Protein AF-A0A2D6FJX4-F1 (afdb_monomer)

Solvent-accessible surface area (backbone atoms only — not comparable to full-atom values): 6868 Å² total; per-residue (Å²): 123,69,48,78,48,78,46,71,38,74,68,70,72,60,55,54,81,42,95,96,45,66,68,43,73,57,92,52,38,79,62,49,59,34,53,72,45,79,30,30,71,75,44,75,50,67,78,41,78,37,83,37,82,43,76,80,52,59,49,40,37,32,43,33,40,33,33,70,40,58,47,58,31,37,38,34,59,30,48,95,81,80,61,93,79,52,77,46,76,42,44,54,70,34,66,50,59,47,76,45,58,36,92,81,45,46,39,37,32,40,31,40,36,36,54,26,34,32,34,40,36,38,21,61

Radius of gyration: 15.89 Å; Cα contacts (8 Å, |Δi|>4): 296; chains: 1; bounding box: 49×33×30 Å

Nearest PDB structures (foldseek):
  7t4w-assembly2_B  TM=4.890E-01  e=1.044E-01  Homo sapiens
  5kjz-assembly1_A  TM=4.548E-01  e=1.365E-01  Homo sapiens
  5j48-assembly2_B  TM=4.773E-01  e=1.519E-01  Homo sapiens
  3shr-assembly1_B  TM=5.194E-01  e=3.213E-01  Bos taurus
  5l0n-assembly1_A  TM=5.026E-01  e=3.576E-01  Homo sapiens

Mean predicted aligned error: 9.97 Å

Secondary structure (DSSP, 8-state):
-EEEEEEE------EESSTT-PEEPPTTTTTTTEEEEEEES-EEPPPEEEES-EE--SS-SEEEEEEEEESPEEEEEE-TT-----EEEE-TT-EEEEE--TTT-TT-EEEEESEEEEEEEEE-

Structure (mmCIF, N/CA/C/O backbone):
data_AF-A0A2D6FJX4-F1
#
_entry.id   AF-A0A2D6FJX4-F1
#
loop_
_atom_site.group_PDB
_atom_site.id
_atom_site.type_symbol
_atom_site.label_atom_id
_atom_site.label_alt_id
_atom_site.label_comp_id
_atom_site.label_asym_id
_atom_site.label_entity_id
_atom_site.label_seq_id
_atom_site.pdbx_PDB_ins_code
_atom_site.Cartn_x
_atom_site.Cartn_y
_atom_site.Cartn_z
_atom_site.occupancy
_atom_site.B_iso_or_equiv
_atom_site.auth_seq_id
_atom_site.auth_comp_id
_atom_site.auth_asym_id
_atom_site.auth_atom_id
_atom_site.pdbx_PDB_model_num
ATOM 1 N N . MET A 1 1 ? 17.094 -11.685 -5.533 1.00 63.75 1 MET A N 1
ATOM 2 C CA . MET A 1 1 ? 16.009 -12.566 -6.014 1.00 63.75 1 MET A CA 1
ATOM 3 C C . MET A 1 1 ? 14.762 -11.706 -6.054 1.00 63.75 1 MET A C 1
ATOM 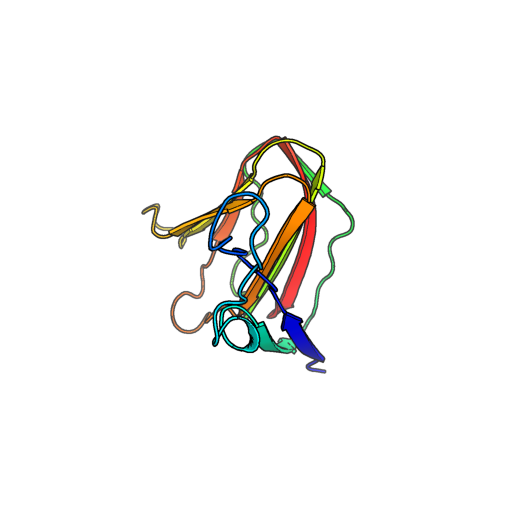5 O O . MET A 1 1 ? 14.594 -10.932 -5.121 1.00 63.75 1 MET A O 1
ATOM 9 N N . ALA A 1 2 ? 14.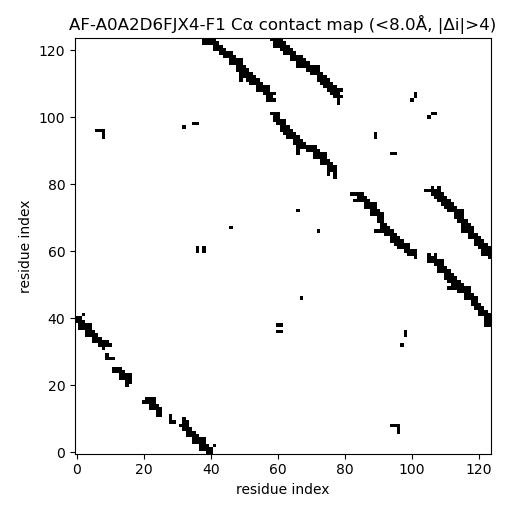005 -11.732 -7.149 1.00 76.44 2 ALA A N 1
ATOM 10 C CA . ALA A 1 2 ? 12.782 -10.942 -7.263 1.00 76.44 2 ALA A CA 1
ATOM 11 C C . ALA A 1 2 ? 11.588 -11.799 -6.831 1.00 76.44 2 ALA A C 1
ATOM 13 O O . ALA A 1 2 ? 11.451 -12.935 -7.290 1.00 76.44 2 ALA A O 1
ATOM 14 N N . ASP A 1 3 ? 10.747 -11.249 -5.967 1.00 83.94 3 ASP A N 1
ATOM 15 C CA . ASP A 1 3 ? 9.545 -11.879 -5.445 1.00 83.94 3 ASP A CA 1
ATOM 16 C C . ASP A 1 3 ? 8.329 -11.436 -6.257 1.00 83.94 3 ASP A C 1
ATOM 18 O O . ASP A 1 3 ? 8.192 -10.276 -6.651 1.00 83.94 3 ASP A O 1
ATOM 22 N N . LYS A 1 4 ? 7.415 -12.373 -6.519 1.00 84.81 4 LYS A N 1
ATOM 23 C CA . LYS A 1 4 ? 6.137 -12.066 -7.162 1.00 84.81 4 LYS A CA 1
ATOM 24 C C . LYS A 1 4 ? 5.072 -11.864 -6.094 1.00 84.81 4 LYS A C 1
ATOM 26 O O . LYS A 1 4 ? 4.672 -12.819 -5.434 1.00 84.81 4 LYS A O 1
ATOM 31 N N . ILE A 1 5 ? 4.555 -10.647 -5.993 1.00 83.06 5 ILE A N 1
ATOM 32 C CA . ILE A 1 5 ? 3.418 -10.316 -5.136 1.00 83.06 5 ILE A CA 1
ATOM 33 C C . ILE A 1 5 ? 2.145 -10.351 -5.971 1.00 83.06 5 ILE A C 1
ATOM 35 O O . ILE A 1 5 ? 2.088 -9.789 -7.065 1.00 83.06 5 ILE A O 1
ATOM 39 N N . ILE A 1 6 ? 1.116 -11.014 -5.448 1.00 83.44 6 ILE A N 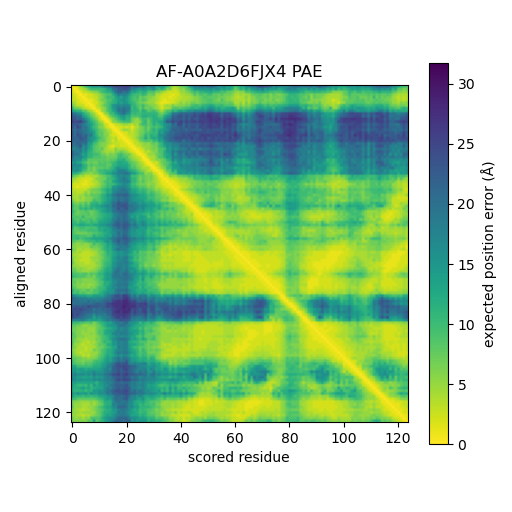1
ATOM 40 C CA . ILE A 1 6 ? -0.248 -10.976 -5.977 1.00 83.44 6 ILE A CA 1
ATOM 41 C C . ILE A 1 6 ? -1.085 -10.237 -4.942 1.00 83.44 6 ILE A C 1
ATOM 43 O O . ILE A 1 6 ? -1.195 -10.697 -3.808 1.00 83.44 6 ILE A O 1
ATOM 47 N N . TYR A 1 7 ? -1.664 -9.105 -5.325 1.00 80.31 7 TYR A N 1
ATOM 48 C CA . TYR A 1 7 ? -2.468 -8.278 -4.434 1.00 80.31 7 TYR A CA 1
ATOM 49 C C . TYR A 1 7 ? -3.897 -8.164 -4.947 1.00 80.31 7 TYR A C 1
ATOM 51 O O . TYR A 1 7 ? -4.156 -8.168 -6.153 1.00 80.31 7 TYR A O 1
ATOM 59 N N . LYS A 1 8 ? -4.841 -8.089 -4.011 1.00 76.00 8 LYS A N 1
ATOM 60 C CA . LYS A 1 8 ? -6.261 -7.966 -4.317 1.00 76.00 8 LYS A CA 1
ATOM 61 C C . LYS A 1 8 ? -6.880 -6.908 -3.416 1.00 76.00 8 LYS A C 1
ATOM 63 O O . LYS A 1 8 ? -7.224 -7.216 -2.278 1.00 76.00 8 LYS A O 1
ATOM 68 N N . ASN A 1 9 ? -7.056 -5.691 -3.922 1.00 67.56 9 ASN A N 1
ATOM 69 C CA . ASN A 1 9 ? -7.867 -4.700 -3.224 1.00 67.56 9 ASN A CA 1
ATOM 70 C C . ASN A 1 9 ? -9.316 -4.968 -3.621 1.00 67.56 9 ASN A C 1
ATOM 72 O O . ASN A 1 9 ? -9.826 -4.421 -4.596 1.00 67.56 9 ASN A O 1
ATOM 76 N N . HIS A 1 10 ? -9.962 -5.894 -2.917 1.00 65.31 10 HIS A N 1
ATOM 77 C CA . HIS A 1 10 ? -11.392 -6.122 -3.071 1.00 65.31 10 HIS A CA 1
ATOM 78 C C . HIS A 1 10 ? -12.155 -4.912 -2.508 1.00 65.31 10 HIS A C 1
ATOM 80 O O . HIS A 1 10 ? -12.743 -4.987 -1.436 1.00 65.31 10 HIS A O 1
ATOM 86 N N . CYS A 1 11 ? -12.154 -3.786 -3.220 1.00 53.75 11 CYS A N 1
ATOM 87 C CA . CYS A 1 11 ? -13.126 -2.731 -2.982 1.00 53.75 11 CYS A CA 1
ATOM 88 C C . CYS A 1 11 ? -14.430 -3.217 -3.600 1.00 53.75 11 CYS A C 1
ATOM 90 O O . CYS A 1 11 ? -14.633 -3.123 -4.809 1.00 53.75 11 CYS A O 1
ATOM 92 N N . THR A 1 12 ? -15.306 -3.796 -2.792 1.00 54.47 12 THR A N 1
ATOM 93 C CA . THR A 1 12 ? -16.690 -4.001 -3.207 1.00 54.47 12 THR A CA 1
ATOM 94 C C . THR A 1 12 ? -17.520 -2.856 -2.641 1.00 54.47 12 THR A C 1
ATOM 96 O O . THR A 1 12 ? -18.009 -2.997 -1.519 1.00 54.47 12 THR A O 1
ATOM 99 N N . PRO A 1 13 ? -17.726 -1.733 -3.361 1.00 54.38 13 PRO A N 1
ATOM 100 C CA . PRO A 1 13 ? -18.944 -0.975 -3.149 1.00 54.38 13 PRO A CA 1
ATOM 101 C C . PRO A 1 13 ? -20.081 -1.910 -3.557 1.00 54.38 13 PRO A C 1
ATOM 103 O O . PRO A 1 13 ? -20.282 -2.219 -4.730 1.00 54.38 13 PRO A O 1
ATOM 106 N N . GLN A 1 14 ? -20.743 -2.474 -2.555 1.00 62.72 14 GLN A N 1
ATOM 107 C CA . GLN A 1 14 ? -21.912 -3.301 -2.765 1.00 62.72 14 GLN A CA 1
ATOM 108 C C . GLN A 1 14 ? -23.081 -2.341 -2.973 1.00 62.72 14 GLN A C 1
ATOM 110 O O . GLN A 1 14 ? -23.700 -1.897 -2.007 1.00 62.72 14 GLN A O 1
ATOM 115 N N . GLU A 1 15 ? -23.354 -1.956 -4.220 1.00 60.72 15 GLU A N 1
ATOM 116 C CA . GLU A 1 15 ? -24.559 -1.180 -4.489 1.00 60.72 15 GLU A CA 1
ATOM 117 C C . GLU A 1 15 ? -25.767 -2.076 -4.192 1.00 60.72 15 GLU A C 1
ATOM 119 O O . GLU A 1 15 ? -25.950 -3.155 -4.773 1.00 60.72 15 GLU A O 1
ATOM 124 N N . GLN A 1 16 ? -26.555 -1.659 -3.205 1.00 69.06 16 GLN A N 1
ATOM 125 C CA . GLN A 1 16 ? -27.788 -2.333 -2.850 1.00 69.06 16 GLN A CA 1
ATOM 126 C C . GLN A 1 16 ? -28.889 -1.802 -3.765 1.00 69.06 16 GLN A C 1
ATOM 128 O O . GLN A 1 16 ? -29.169 -0.608 -3.768 1.00 69.06 16 GLN A O 1
ATOM 133 N N . VAL A 1 17 ? -29.548 -2.684 -4.520 1.00 72.38 17 VAL A N 1
ATOM 134 C CA . VAL A 1 17 ? -30.600 -2.265 -5.473 1.00 72.38 17 VAL A CA 1
ATOM 135 C C . VAL A 1 17 ? -31.795 -1.593 -4.788 1.00 72.38 17 VAL A C 1
ATOM 137 O O . VAL A 1 17 ? -32.509 -0.806 -5.403 1.00 72.38 17 VAL A O 1
ATOM 140 N N . SER A 1 18 ? -32.020 -1.896 -3.511 1.00 76.50 18 SER A N 1
ATOM 141 C CA . SER A 1 18 ? -33.022 -1.263 -2.652 1.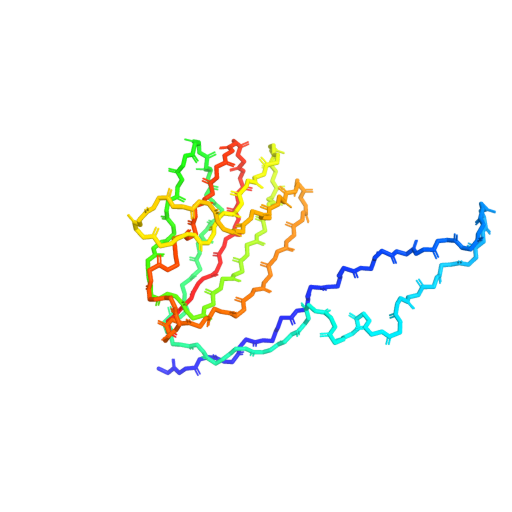00 76.50 18 SER A CA 1
ATOM 142 C C . SER A 1 18 ? -32.745 -1.620 -1.192 1.00 76.50 18 SER A C 1
ATOM 144 O O . SER A 1 18 ? -32.033 -2.586 -0.928 1.00 76.50 18 SER A O 1
ATOM 146 N N . VAL A 1 19 ? -33.364 -0.927 -0.232 1.00 78.31 19 VAL A N 1
ATOM 147 C CA . VAL A 1 19 ? -33.335 -1.344 1.184 1.00 78.31 19 VAL A CA 1
ATOM 148 C C . VAL A 1 19 ? -33.802 -2.805 1.294 1.00 78.31 19 VAL A C 1
ATOM 150 O O . VAL A 1 19 ? -34.844 -3.165 0.747 1.00 78.31 19 VAL A O 1
ATOM 153 N N . ASN A 1 20 ? -33.009 -3.648 1.963 1.00 81.19 20 ASN A N 1
ATOM 154 C CA . ASN A 1 20 ? -33.178 -5.112 2.071 1.00 81.19 20 ASN A CA 1
ATOM 155 C C . ASN A 1 20 ? -33.080 -5.896 0.743 1.00 81.19 20 ASN A C 1
ATOM 157 O O . ASN A 1 20 ? -33.460 -7.066 0.676 1.00 81.19 20 ASN A O 1
ATOM 161 N N . GLY A 1 21 ? -32.581 -5.265 -0.320 1.00 71.69 21 GLY A N 1
ATOM 162 C CA . GLY A 1 21 ? -32.369 -5.869 -1.632 1.00 71.69 21 GLY A CA 1
ATOM 163 C C . GLY A 1 21 ? -31.054 -6.644 -1.739 1.00 71.69 21 GLY A C 1
ATOM 164 O O . GLY A 1 21 ? -30.220 -6.637 -0.831 1.00 71.69 21 GLY A O 1
ATOM 165 N N . ARG A 1 22 ? -30.865 -7.309 -2.886 1.00 75.06 22 ARG A N 1
ATOM 166 C CA . ARG A 1 22 ? -29.609 -7.994 -3.226 1.00 75.06 22 ARG A CA 1
ATOM 167 C C . ARG A 1 22 ? -28.486 -6.977 -3.431 1.00 75.06 22 ARG A C 1
ATOM 169 O O . ARG A 1 22 ? -28.710 -5.913 -4.007 1.00 75.06 22 ARG A O 1
ATOM 176 N N . TYR A 1 23 ? -27.290 -7.363 -3.010 1.00 68.31 23 TYR A N 1
ATOM 177 C CA . TYR A 1 23 ? -26.052 -6.657 -3.304 1.00 68.31 23 TYR A CA 1
ATOM 178 C C . TYR A 1 23 ? -25.479 -7.167 -4.621 1.00 68.31 23 TYR A C 1
ATOM 180 O O . TYR A 1 23 ? -25.337 -8.380 -4.802 1.00 68.31 23 TYR A O 1
ATOM 188 N N . TYR A 1 24 ? -25.164 -6.254 -5.536 1.00 67.00 24 TYR A N 1
ATOM 189 C CA . TYR A 1 24 ? -24.464 -6.600 -6.767 1.00 67.00 24 TYR A CA 1
ATOM 190 C C . TYR A 1 24 ? -22.994 -6.243 -6.624 1.00 67.00 24 TYR A C 1
ATOM 192 O O . TYR A 1 24 ? -22.630 -5.184 -6.116 1.00 67.00 24 TYR A O 1
ATOM 200 N N . LEU A 1 25 ? -22.148 -7.167 -7.065 1.00 64.69 25 LEU A N 1
ATOM 201 C CA . LEU A 1 25 ? -20.745 -6.882 -7.292 1.00 64.69 25 LEU A CA 1
ATOM 202 C C . LEU A 1 25 ? -20.644 -6.138 -8.623 1.00 64.69 25 LEU A C 1
ATOM 204 O O . LEU A 1 25 ? -21.232 -6.578 -9.614 1.00 64.69 25 LEU A O 1
ATOM 208 N N . ASP A 1 26 ? -19.894 -5.037 -8.648 1.00 63.75 26 ASP A N 1
ATOM 209 C CA . ASP A 1 26 ? -19.422 -4.446 -9.902 1.00 63.75 26 ASP A CA 1
ATOM 210 C C . ASP A 1 26 ? -18.803 -5.568 -10.755 1.00 63.75 26 ASP A C 1
ATOM 212 O O . ASP A 1 26 ? -17.949 -6.316 -10.276 1.00 63.75 26 ASP A O 1
ATOM 216 N N . GLY A 1 27 ? -19.258 -5.723 -12.003 1.00 59.72 27 GLY A N 1
ATOM 217 C CA .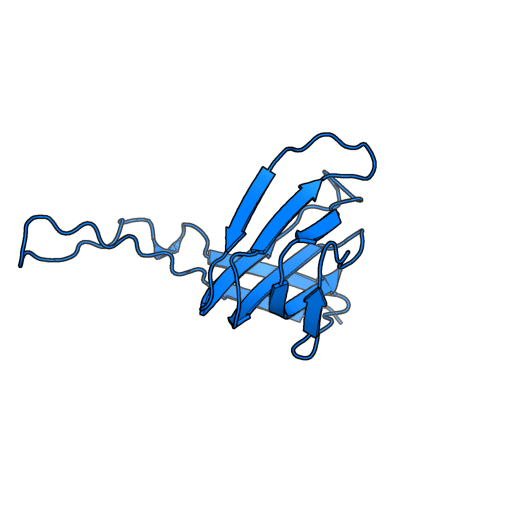 GLY A 1 27 ? -18.848 -6.823 -12.885 1.00 59.72 27 GLY A CA 1
ATOM 218 C C . GLY A 1 27 ? -17.338 -6.883 -13.143 1.00 59.72 27 GLY A C 1
ATOM 219 O O . GLY A 1 27 ? -16.815 -7.941 -13.489 1.00 59.72 27 GLY A O 1
ATOM 220 N N . ASP A 1 28 ? -16.627 -5.778 -12.905 1.00 60.62 28 ASP A N 1
ATOM 221 C CA . ASP A 1 28 ? -15.173 -5.681 -13.020 1.00 60.62 28 ASP A CA 1
ATOM 222 C C . ASP A 1 28 ? -14.449 -5.614 -11.664 1.00 60.62 28 ASP A C 1
ATOM 224 O O . ASP A 1 28 ? -13.236 -5.402 -11.639 1.00 60.62 28 ASP A O 1
ATOM 228 N N . CYS A 1 29 ? -15.122 -5.841 -10.529 1.00 60.41 29 CYS A N 1
ATOM 229 C CA . CYS A 1 29 ? -14.516 -5.765 -9.188 1.00 60.41 29 CYS A CA 1
ATOM 230 C C . CYS A 1 29 ? -13.316 -6.711 -8.998 1.00 60.41 29 CYS A C 1
ATOM 232 O O . CYS A 1 29 ? -12.474 -6.495 -8.136 1.00 60.41 29 CYS A O 1
ATOM 234 N N . GLY A 1 30 ? -13.232 -7.782 -9.796 1.00 57.62 30 GLY A N 1
ATOM 235 C CA . GLY A 1 30 ? -12.103 -8.710 -9.785 1.00 57.62 30 GLY A CA 1
ATOM 236 C C . GLY A 1 30 ? -10.863 -8.197 -10.524 1.00 57.62 30 GLY A C 1
ATOM 237 O O . GLY A 1 30 ? -9.765 -8.649 -10.216 1.00 57.62 30 GLY A O 1
ATOM 238 N N . ARG A 1 31 ? -11.020 -7.273 -11.484 1.00 58.28 31 ARG A N 1
ATOM 239 C CA . ARG A 1 31 ? -9.919 -6.641 -12.241 1.00 58.28 31 ARG A CA 1
ATOM 240 C C . ARG A 1 31 ? -9.583 -5.247 -11.728 1.00 58.28 31 ARG A C 1
ATOM 242 O O . ARG A 1 31 ? -8.431 -4.832 -11.796 1.00 58.28 31 ARG A O 1
ATOM 249 N N . LYS A 1 32 ? -10.584 -4.514 -11.247 1.00 60.03 32 LYS A N 1
ATOM 250 C CA . LYS A 1 32 ? -10.416 -3.195 -10.649 1.00 60.03 32 LYS A CA 1
ATOM 251 C C . LYS A 1 32 ? -9.655 -3.376 -9.334 1.00 60.03 32 LYS A C 1
ATOM 253 O O . LYS A 1 32 ? -10.098 -4.103 -8.456 1.00 60.03 32 LYS A O 1
ATOM 258 N N . LEU A 1 33 ? -8.489 -2.738 -9.231 1.00 63.00 33 LEU A N 1
ATOM 259 C CA . LEU A 1 33 ? -7.670 -2.650 -8.013 1.00 63.00 33 LEU A CA 1
ATOM 260 C C . LEU A 1 33 ? -7.020 -3.969 -7.526 1.00 63.00 33 LEU A C 1
ATOM 262 O O . LEU A 1 33 ? -6.470 -4.023 -6.428 1.00 63.00 33 LEU A O 1
ATOM 266 N N . THR A 1 34 ? -6.998 -5.028 -8.338 1.00 75.00 34 THR A N 1
ATOM 267 C CA . THR A 1 34 ? -6.188 -6.234 -8.080 1.00 75.00 34 THR A CA 1
ATOM 268 C C . THR A 1 34 ? -5.061 -6.342 -9.108 1.00 75.00 34 THR A C 1
ATOM 270 O O . THR A 1 34 ? -5.143 -5.773 -10.197 1.00 75.00 34 THR A O 1
ATOM 273 N N . GLY A 1 35 ? -3.971 -7.034 -8.784 1.00 80.06 35 GLY A N 1
ATOM 274 C CA . GLY A 1 35 ? -2.843 -7.125 -9.702 1.00 80.06 35 GLY A CA 1
ATOM 275 C C . GLY A 1 35 ? -1.692 -7.982 -9.206 1.00 80.06 35 GLY A C 1
ATOM 276 O O . GLY A 1 35 ? -1.789 -8.723 -8.226 1.00 80.06 35 GLY A O 1
ATOM 277 N N . SER A 1 36 ? -0.579 -7.887 -9.927 1.00 84.69 36 SER A N 1
ATOM 278 C CA . SER A 1 36 ? 0.676 -8.498 -9.511 1.00 84.69 36 SER A CA 1
ATOM 279 C C . SER A 1 36 ? 1.857 -7.591 -9.799 1.00 84.69 36 SER A C 1
ATOM 281 O O . SER A 1 36 ? 1.900 -6.942 -10.847 1.00 84.69 36 SER A O 1
ATOM 283 N N . ALA A 1 37 ? 2.836 -7.617 -8.908 1.00 81.81 37 ALA A N 1
ATOM 284 C CA . ALA A 1 37 ? 4.103 -6.926 -9.059 1.00 81.81 37 ALA A CA 1
ATOM 285 C C . ALA A 1 37 ? 5.250 -7.931 -8.892 1.00 81.81 37 ALA A C 1
ATOM 287 O O . ALA A 1 37 ? 5.150 -8.874 -8.107 1.00 81.81 37 ALA A O 1
ATOM 288 N N . VAL A 1 38 ? 6.308 -7.758 -9.680 1.00 84.75 38 VAL A N 1
ATOM 289 C CA . VAL A 1 38 ? 7.566 -8.496 -9.530 1.00 84.75 38 VAL A CA 1
ATOM 290 C C . VAL A 1 38 ? 8.547 -7.500 -8.943 1.00 84.75 38 VAL A C 1
ATOM 292 O O . VAL A 1 38 ? 8.804 -6.487 -9.583 1.00 84.75 38 VAL A O 1
ATOM 295 N N . ILE A 1 39 ? 8.995 -7.752 -7.720 1.00 83.62 39 ILE A N 1
ATOM 296 C CA . ILE A 1 39 ? 9.651 -6.762 -6.866 1.00 83.62 39 ILE A CA 1
ATOM 297 C C . ILE A 1 39 ? 10.954 -7.351 -6.348 1.00 83.62 39 ILE A C 1
ATOM 299 O O . ILE A 1 39 ? 11.001 -8.512 -5.947 1.00 83.62 39 ILE A O 1
ATOM 303 N N . SER A 1 40 ? 12.011 -6.557 -6.324 1.00 82.69 40 SER A N 1
ATOM 304 C CA . SER A 1 40 ? 13.256 -6.890 -5.643 1.00 82.69 40 SER A CA 1
ATOM 305 C C . SER A 1 40 ? 13.323 -6.183 -4.288 1.00 82.69 40 SER A C 1
ATOM 307 O O . SER A 1 40 ? 12.769 -5.105 -4.096 1.00 82.69 40 SER A O 1
ATOM 309 N N . GLY A 1 41 ? 14.003 -6.791 -3.313 1.00 82.50 41 GLY A N 1
ATOM 310 C CA . GLY A 1 41 ? 14.249 -6.129 -2.025 1.00 82.50 41 GLY A CA 1
ATOM 311 C C . GLY A 1 41 ? 12.976 -5.813 -1.233 1.00 82.50 41 GLY A C 1
ATOM 312 O O . GLY A 1 41 ? 12.880 -4.742 -0.630 1.00 82.50 41 GLY A O 1
ATOM 313 N N . LEU A 1 42 ? 11.998 -6.729 -1.243 1.00 82.69 42 LEU A N 1
ATOM 314 C CA . LEU A 1 42 ? 10.782 -6.591 -0.447 1.00 82.69 42 LEU A CA 1
ATOM 315 C C . LEU A 1 42 ? 11.143 -6.326 1.019 1.00 82.69 42 LEU A C 1
ATOM 317 O O . LEU A 1 42 ? 11.836 -7.110 1.665 1.00 82.69 42 LEU A O 1
ATOM 321 N N . THR A 1 43 ? 10.653 -5.207 1.532 1.00 81.81 43 THR A N 1
ATOM 322 C CA . THR A 1 43 ? 10.864 -4.756 2.899 1.00 81.81 43 THR A CA 1
ATOM 323 C C . THR A 1 43 ? 9.511 -4.650 3.583 1.00 81.81 43 THR A C 1
ATOM 325 O O . THR A 1 43 ? 8.6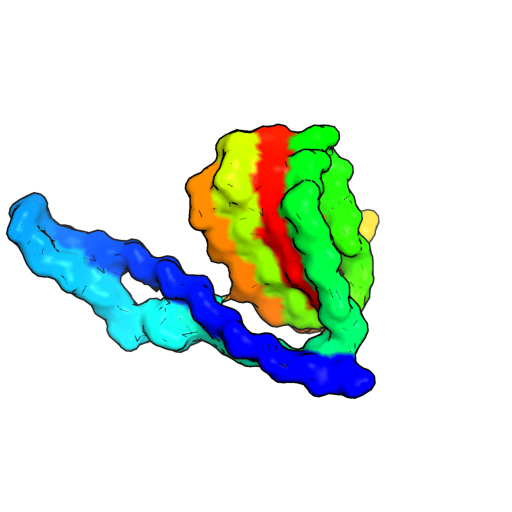14 -3.939 3.123 1.00 81.81 43 THR A O 1
ATOM 328 N N . THR A 1 44 ? 9.364 -5.380 4.684 1.00 76.44 44 THR A N 1
ATOM 329 C CA . THR A 1 44 ? 8.177 -5.345 5.538 1.00 76.44 44 THR A CA 1
ATOM 330 C C . THR A 1 44 ? 8.440 -4.418 6.714 1.00 76.44 44 THR A C 1
ATOM 332 O O . THR A 1 44 ? 9.423 -4.604 7.434 1.00 76.44 44 THR A O 1
ATOM 335 N N . SER A 1 45 ? 7.565 -3.449 6.942 1.00 75.88 45 SER A N 1
ATOM 336 C CA . SER A 1 45 ? 7.556 -2.723 8.204 1.00 75.88 45 SER A CA 1
ATOM 337 C C . SER A 1 45 ? 6.798 -3.549 9.238 1.00 75.88 45 SER A C 1
ATOM 339 O O . SER A 1 45 ? 5.711 -4.041 8.949 1.00 75.88 45 SER A O 1
ATOM 341 N N . ALA A 1 46 ? 7.319 -3.654 10.462 1.00 79.75 46 ALA A N 1
ATOM 342 C CA . ALA A 1 46 ? 6.450 -3.947 11.602 1.00 79.75 46 ALA A CA 1
ATOM 343 C C . ALA A 1 46 ? 5.370 -2.847 11.712 1.00 79.75 46 ALA A C 1
ATOM 345 O O . ALA A 1 46 ? 5.541 -1.783 11.109 1.00 79.75 46 ALA A O 1
ATOM 346 N N . PRO A 1 47 ? 4.278 -3.041 12.468 1.00 84.88 47 PRO A N 1
ATOM 347 C CA . PRO A 1 47 ? 3.358 -1.950 12.766 1.00 84.88 47 PRO A CA 1
ATOM 348 C C . PRO A 1 47 ? 4.118 -0.727 13.303 1.00 84.88 47 PRO A C 1
ATOM 350 O O . PRO A 1 47 ? 4.828 -0.823 14.305 1.00 84.88 47 PRO A O 1
ATOM 353 N N . VAL A 1 48 ? 3.998 0.408 12.616 1.00 86.94 48 VAL A N 1
ATOM 354 C CA . VAL A 1 48 ? 4.628 1.680 12.987 1.00 86.94 48 VAL A CA 1
ATOM 355 C C . VAL A 1 48 ? 3.534 2.674 13.335 1.00 86.94 48 VAL A C 1
ATOM 357 O O . VAL A 1 48 ? 2.535 2.801 12.626 1.00 86.94 48 VAL A O 1
ATOM 360 N N . ILE A 1 49 ? 3.737 3.389 14.439 1.00 86.19 49 ILE A N 1
ATOM 361 C CA . ILE A 1 49 ? 2.897 4.523 14.810 1.00 86.19 49 ILE A CA 1
ATOM 362 C C . ILE A 1 49 ? 3.378 5.727 14.013 1.00 86.19 49 ILE A C 1
ATOM 364 O O . ILE A 1 49 ? 4.539 6.125 14.118 1.00 86.19 49 ILE A O 1
ATOM 368 N N . ILE A 1 50 ? 2.478 6.305 13.232 1.00 82.00 50 ILE A N 1
ATOM 369 C CA . ILE A 1 50 ? 2.732 7.526 12.482 1.00 82.00 50 ILE A CA 1
ATOM 370 C C . ILE A 1 50 ? 2.135 8.688 13.256 1.00 82.00 50 ILE A C 1
ATOM 372 O O . ILE A 1 50 ? 0.959 8.675 13.606 1.00 82.00 50 ILE A O 1
ATOM 376 N N . THR A 1 51 ? 2.979 9.670 13.561 1.00 78.44 51 THR A N 1
ATOM 377 C CA . THR A 1 51 ? 2.620 10.891 14.289 1.00 78.44 51 THR A CA 1
ATOM 378 C C . THR A 1 51 ? 2.998 12.095 13.428 1.00 78.44 51 THR A C 1
ATOM 380 O O . THR A 1 51 ? 4.047 12.710 13.629 1.00 78.44 51 THR A O 1
ATOM 383 N N . GLY A 1 52 ? 2.180 12.390 12.416 1.00 74.38 52 GLY A N 1
ATOM 384 C CA . GLY A 1 52 ? 2.454 13.425 11.411 1.00 74.38 52 GLY A CA 1
ATOM 385 C C . GLY A 1 52 ? 3.043 12.865 10.115 1.00 74.38 52 GLY A C 1
ATOM 386 O O . GLY A 1 52 ? 2.774 11.725 9.757 1.00 74.38 52 GLY A O 1
ATOM 387 N N . ASN A 1 53 ? 3.822 13.670 9.388 1.00 76.75 53 ASN A N 1
ATOM 388 C CA . ASN A 1 53 ? 4.319 13.295 8.061 1.00 76.75 53 ASN A CA 1
ATOM 389 C C . ASN A 1 53 ? 5.472 12.290 8.161 1.00 76.75 53 ASN A C 1
ATOM 391 O O . ASN A 1 53 ? 6.563 12.633 8.615 1.00 76.75 53 ASN A O 1
ATOM 395 N N . THR A 1 54 ? 5.247 11.067 7.683 1.00 77.00 54 THR A N 1
ATOM 396 C CA . THR A 1 54 ? 6.280 10.026 7.581 1.00 77.00 54 THR A CA 1
ATOM 397 C C . THR A 1 54 ? 6.528 9.674 6.122 1.00 77.00 54 THR A C 1
ATOM 399 O O . THR A 1 54 ? 5.592 9.325 5.404 1.00 77.00 54 THR A O 1
ATOM 402 N N . ALA A 1 55 ? 7.791 9.749 5.695 1.00 77.38 55 ALA A N 1
ATOM 403 C CA . ALA A 1 55 ? 8.219 9.346 4.360 1.00 77.38 55 ALA A CA 1
ATOM 404 C C . ALA A 1 55 ? 8.641 7.870 4.355 1.00 77.38 55 ALA A C 1
ATOM 406 O O . ALA A 1 55 ? 9.518 7.475 5.123 1.00 77.38 55 ALA A O 1
ATOM 407 N N . ILE A 1 56 ? 8.055 7.066 3.464 1.00 73.69 56 ILE A N 1
ATOM 408 C CA . ILE A 1 56 ? 8.417 5.643 3.311 1.00 73.69 56 ILE A CA 1
ATOM 409 C C . ILE A 1 56 ? 9.687 5.455 2.446 1.00 73.69 56 ILE A C 1
ATOM 411 O O . ILE A 1 56 ? 10.390 4.450 2.565 1.00 73.69 56 ILE A O 1
ATOM 415 N N . GLY A 1 57 ? 10.020 6.437 1.601 1.00 71.06 57 GLY A N 1
ATOM 416 C CA . GLY A 1 57 ? 11.225 6.469 0.758 1.00 71.06 57 GLY A CA 1
ATOM 417 C C . GLY A 1 57 ? 10.917 6.683 -0.727 1.00 71.06 57 GLY A C 1
ATOM 418 O O . GLY A 1 57 ? 9.754 6.697 -1.112 1.00 71.06 57 GLY A O 1
ATOM 419 N N . THR A 1 58 ? 11.959 6.841 -1.547 1.00 74.69 58 THR A N 1
ATOM 420 C CA . THR A 1 58 ? 11.872 7.045 -3.008 1.00 74.69 58 THR A CA 1
ATOM 421 C C . THR A 1 58 ? 12.234 5.772 -3.785 1.00 74.69 58 THR A C 1
ATOM 423 O O . THR A 1 58 ? 12.711 4.792 -3.199 1.00 74.69 58 THR A O 1
ATOM 426 N N . GLY A 1 59 ? 11.988 5.766 -5.102 1.00 75.62 59 GLY A N 1
ATOM 427 C CA . GLY A 1 59 ? 12.369 4.673 -6.003 1.00 75.62 59 GLY A CA 1
ATOM 428 C C . GLY A 1 59 ? 11.680 3.341 -5.708 1.00 75.62 59 GLY A C 1
ATOM 429 O O . GLY A 1 59 ? 12.310 2.293 -5.821 1.00 75.62 59 GLY A O 1
ATOM 430 N N . LYS A 1 60 ? 10.425 3.377 -5.245 1.00 80.06 60 LYS A N 1
ATOM 431 C CA . LYS A 1 60 ? 9.642 2.172 -4.952 1.00 80.06 60 LYS A CA 1
ATOM 432 C C . LYS A 1 60 ? 8.852 1.726 -6.178 1.00 80.06 60 LYS A C 1
ATOM 434 O O . LYS A 1 60 ? 8.216 2.539 -6.842 1.00 80.06 60 LYS A O 1
ATOM 439 N N . ASP A 1 61 ? 8.810 0.417 -6.388 1.00 83.19 61 ASP A N 1
ATOM 440 C CA . ASP A 1 61 ? 8.063 -0.252 -7.464 1.00 83.19 61 ASP A CA 1
ATOM 441 C C . ASP A 1 61 ? 6.700 -0.743 -6.967 1.00 83.19 61 ASP A C 1
ATOM 443 O O . ASP A 1 61 ? 5.799 -1.090 -7.740 1.00 83.19 61 ASP A O 1
ATOM 447 N N . PHE A 1 62 ? 6.539 -0.788 -5.646 1.00 86.00 62 PHE A N 1
ATOM 448 C CA . PHE A 1 62 ? 5.346 -1.283 -4.989 1.00 86.00 62 PHE A CA 1
ATOM 449 C C . PHE A 1 62 ? 5.178 -0.694 -3.593 1.00 86.00 62 PHE A C 1
ATOM 451 O O . PHE A 1 62 ? 6.147 -0.560 -2.840 1.00 86.00 62 PHE A O 1
ATOM 458 N N . LEU A 1 63 ? 3.921 -0.433 -3.243 1.00 85.56 63 LEU A N 1
ATOM 459 C CA . LEU A 1 63 ? 3.471 -0.102 -1.901 1.00 85.56 63 LEU A CA 1
ATOM 460 C C . LEU A 1 63 ? 2.248 -0.956 -1.571 1.00 85.56 63 LEU A C 1
ATOM 462 O O . LEU A 1 63 ? 1.267 -0.956 -2.309 1.00 85.56 63 LEU A O 1
ATOM 466 N N . SER A 1 64 ? 2.274 -1.615 -0.420 1.00 87.62 64 SER A N 1
ATOM 467 C CA . SER A 1 64 ? 1.072 -2.055 0.276 1.00 87.62 64 SER A CA 1
ATOM 468 C C . SER A 1 64 ? 1.031 -1.385 1.633 1.00 87.62 64 SER A C 1
ATOM 470 O O . SER A 1 64 ? 2.046 -1.329 2.312 1.00 87.62 64 SER A O 1
ATOM 472 N N . ILE A 1 65 ? -0.130 -0.914 2.050 1.00 87.31 65 I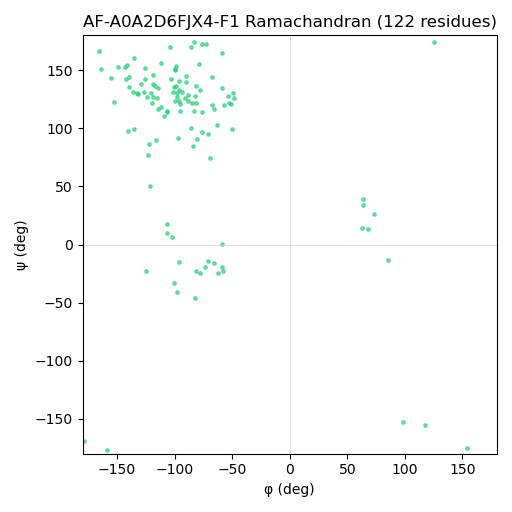LE A N 1
ATOM 473 C CA . ILE A 1 65 ? -0.339 -0.273 3.341 1.00 87.31 65 ILE A CA 1
ATOM 474 C C . ILE A 1 65 ? -1.694 -0.683 3.896 1.00 87.31 65 ILE A C 1
ATOM 476 O O . ILE A 1 65 ? -2.665 -0.841 3.156 1.00 87.31 65 ILE A O 1
ATOM 480 N N . LYS A 1 66 ? -1.743 -0.874 5.208 1.00 88.81 66 LYS A N 1
ATOM 481 C CA . LYS A 1 66 ? -2.948 -1.153 5.971 1.00 88.81 66 LYS A CA 1
ATOM 482 C C . LYS A 1 66 ? -2.983 -0.245 7.189 1.00 88.81 66 LYS A C 1
ATOM 484 O O . LYS A 1 66 ? -2.011 -0.190 7.944 1.00 88.81 66 LYS A O 1
ATOM 489 N N . VAL A 1 67 ? -4.115 0.413 7.405 1.00 88.50 67 VAL A N 1
ATOM 490 C CA . VAL A 1 67 ? -4.373 1.152 8.642 1.00 88.50 67 VAL A CA 1
ATOM 491 C C . VAL A 1 67 ? -4.876 0.156 9.675 1.00 88.50 67 VAL A C 1
ATOM 493 O O . VAL A 1 67 ? -5.914 -0.478 9.494 1.00 88.50 67 VAL A O 1
ATOM 496 N N . ILE A 1 68 ? -4.105 -0.043 10.740 1.00 90.06 68 ILE A N 1
ATOM 497 C CA . ILE A 1 68 ? -4.449 -0.991 11.802 1.00 90.06 68 ILE A CA 1
ATOM 498 C C . ILE A 1 68 ? -5.430 -0.351 12.780 1.00 90.06 68 ILE A C 1
ATOM 500 O O . ILE A 1 68 ? -6.404 -0.997 13.151 1.00 90.06 68 ILE A O 1
ATOM 504 N N . SER A 1 69 ? -5.154 0.884 13.200 1.00 88.44 69 SER A N 1
ATOM 505 C CA . SER A 1 69 ? -5.974 1.621 14.166 1.00 88.44 69 SER A CA 1
ATOM 506 C C . SER A 1 69 ? -5.657 3.113 14.152 1.00 88.44 69 SER A C 1
ATOM 508 O O . SER A 1 69 ? -4.493 3.471 13.947 1.00 88.44 69 SER A O 1
ATOM 510 N N . GLY A 1 70 ? -6.629 3.961 14.483 1.00 86.38 70 GLY A N 1
ATOM 511 C CA . GLY A 1 70 ? -6.435 5.406 14.648 1.00 86.38 70 GLY A CA 1
ATOM 512 C C . GLY A 1 70 ? -7.241 6.232 13.653 1.00 86.38 70 GLY A C 1
ATOM 513 O O . GLY A 1 70 ? -8.272 5.784 13.161 1.00 86.38 70 GLY A O 1
ATOM 514 N N . ASP A 1 71 ? -6.769 7.444 13.376 1.00 85.56 71 ASP A N 1
ATOM 515 C CA . ASP A 1 71 ? -7.466 8.370 12.483 1.00 85.56 71 ASP A CA 1
ATOM 516 C C . ASP A 1 71 ? -7.289 7.990 11.002 1.00 85.56 71 ASP A C 1
ATOM 518 O O . ASP A 1 71 ? -6.488 7.118 10.636 1.00 85.56 71 ASP A O 1
ATOM 522 N N . ASP A 1 72 ? -8.014 8.693 10.136 1.00 84.25 72 ASP A N 1
ATOM 523 C CA . ASP A 1 72 ? -7.789 8.648 8.697 1.00 84.25 72 ASP A CA 1
ATOM 524 C C . ASP A 1 72 ? -6.355 9.074 8.367 1.00 84.25 72 ASP A C 1
ATOM 526 O O . ASP A 1 72 ? -5.849 10.091 8.857 1.00 84.25 72 ASP A O 1
ATOM 530 N N . ILE A 1 73 ? -5.708 8.309 7.492 1.00 83.38 73 ILE A N 1
ATOM 531 C CA . ILE A 1 73 ? -4.416 8.678 6.930 1.00 83.38 73 ILE A CA 1
ATOM 532 C C . ILE A 1 73 ? -4.583 9.189 5.509 1.00 83.38 73 ILE A C 1
ATOM 534 O O . ILE A 1 73 ? -5.356 8.646 4.722 1.00 83.38 73 ILE A O 1
ATOM 538 N N . LEU A 1 74 ? -3.801 10.204 5.161 1.00 82.06 74 LEU A N 1
ATOM 539 C CA . LEU A 1 74 ? -3.660 10.638 3.779 1.00 82.06 74 LEU A CA 1
ATOM 540 C C . LEU A 1 74 ? -2.388 10.025 3.211 1.00 82.06 74 LEU A C 1
ATOM 542 O O . LEU A 1 74 ? -1.325 10.131 3.821 1.00 82.06 74 LEU A O 1
ATOM 546 N N . ILE A 1 75 ? -2.515 9.417 2.039 1.00 80.31 75 ILE A N 1
ATOM 547 C CA . ILE A 1 75 ? -1.416 8.924 1.224 1.00 80.31 75 ILE A CA 1
ATOM 548 C C . ILE A 1 75 ? -1.291 9.867 0.041 1.00 80.31 75 ILE A C 1
ATOM 550 O O . ILE A 1 75 ? -2.191 9.922 -0.800 1.00 80.31 75 ILE A O 1
ATOM 554 N N . SER A 1 76 ? -0.175 10.587 -0.013 1.00 77.50 76 SER A N 1
ATOM 555 C CA . SER A 1 76 ? 0.228 11.308 -1.219 1.00 77.50 76 SER A CA 1
ATOM 556 C C . SER A 1 76 ? 1.276 10.513 -1.993 1.00 77.50 76 SER A C 1
ATOM 558 O O . SER A 1 76 ? 2.045 9.764 -1.389 1.00 77.50 76 SER A O 1
ATOM 560 N N . PHE A 1 77 ? 1.303 10.696 -3.312 1.00 74.88 77 PHE A N 1
ATOM 561 C CA . PHE A 1 77 ? 2.318 10.178 -4.231 1.00 74.88 77 PHE A CA 1
ATOM 562 C C . PHE A 1 77 ? 2.996 11.337 -4.979 1.00 74.88 77 PHE A C 1
ATOM 564 O O . PHE A 1 77 ? 3.048 11.341 -6.205 1.00 74.88 77 PHE A O 1
ATOM 571 N N . ASP A 1 78 ? 3.466 12.357 -4.262 1.00 68.88 78 ASP A N 1
ATOM 572 C CA . ASP A 1 78 ? 4.108 13.517 -4.893 1.00 68.88 78 ASP A CA 1
ATOM 573 C C . ASP A 1 78 ? 5.618 13.295 -5.027 1.00 68.88 78 ASP A C 1
ATOM 575 O O . ASP A 1 78 ? 6.230 12.722 -4.133 1.00 68.88 78 ASP A O 1
ATOM 579 N N . GLY A 1 79 ? 6.234 13.786 -6.104 1.00 57.12 79 GLY A N 1
ATOM 580 C CA . GLY A 1 79 ? 7.686 13.965 -6.194 1.00 57.12 79 GLY A CA 1
ATOM 581 C C . GLY A 1 79 ? 8.182 15.148 -5.343 1.00 57.12 79 GLY A C 1
ATOM 582 O O . GLY A 1 79 ? 7.395 15.953 -4.840 1.00 57.12 79 GLY A O 1
ATOM 583 N N . SER A 1 80 ? 9.502 15.323 -5.227 1.00 53.47 80 SER A N 1
ATOM 584 C CA . SER A 1 80 ? 10.183 16.323 -4.368 1.00 53.47 80 SER A CA 1
ATOM 585 C C . SER A 1 80 ? 9.833 17.814 -4.627 1.00 53.47 80 SER A C 1
ATOM 587 O O . SER A 1 80 ? 10.350 18.700 -3.946 1.00 53.47 80 SER A O 1
ATOM 589 N N . GLY A 1 81 ? 8.945 18.115 -5.583 1.00 53.84 81 GLY A N 1
ATOM 590 C CA . GLY A 1 81 ? 8.629 19.454 -6.101 1.00 53.84 81 GLY A CA 1
ATOM 591 C C . GLY A 1 81 ? 7.328 20.114 -5.617 1.00 53.84 81 GLY A C 1
ATOM 592 O O . GLY A 1 81 ? 6.989 21.184 -6.118 1.00 53.84 81 GLY A O 1
ATOM 593 N N . GLY A 1 82 ? 6.597 19.528 -4.662 1.00 50.94 82 GLY A N 1
ATOM 594 C CA . GLY A 1 82 ? 5.575 20.255 -3.887 1.00 50.94 82 GLY A CA 1
ATOM 595 C C . GLY A 1 82 ? 4.261 20.602 -4.604 1.00 50.94 82 GLY A C 1
ATOM 596 O O . GLY A 1 82 ? 3.601 21.570 -4.227 1.00 50.94 82 GLY A O 1
ATOM 597 N N . GLY A 1 83 ? 3.853 19.838 -5.617 1.00 53.97 83 GLY A N 1
ATOM 598 C CA . GLY A 1 83 ? 2.509 19.939 -6.186 1.00 53.97 83 GLY A CA 1
ATOM 599 C C . GLY A 1 83 ? 1.689 18.712 -5.820 1.00 53.97 83 GLY A C 1
ATOM 600 O O . GLY A 1 83 ? 1.976 17.657 -6.365 1.00 53.97 83 GLY A O 1
ATOM 601 N N . ALA A 1 84 ? 0.675 18.864 -4.961 1.00 58.22 84 ALA A N 1
ATOM 602 C CA . ALA A 1 84 ? -0.259 17.784 -4.640 1.00 58.22 84 ALA A CA 1
ATOM 603 C C . ALA A 1 84 ? -0.919 17.272 -5.920 1.00 58.22 84 ALA A C 1
ATOM 605 O O . ALA A 1 84 ? -1.575 18.061 -6.620 1.00 58.22 84 ALA A O 1
ATOM 606 N N . LYS A 1 85 ? -0.744 15.989 -6.246 1.00 61.28 85 LYS A N 1
ATOM 607 C CA . LYS A 1 85 ? -1.372 15.438 -7.449 1.00 61.28 85 LYS A CA 1
ATOM 608 C C . LYS A 1 85 ? -2.242 14.213 -7.257 1.00 61.28 85 LYS A C 1
ATOM 610 O O . LYS A 1 85 ? -3.169 14.127 -8.043 1.00 61.28 85 LYS A O 1
ATOM 615 N N . ASP A 1 86 ? -2.109 13.404 -6.209 1.00 57.72 86 ASP A N 1
ATOM 616 C CA . ASP A 1 86 ? -3.122 12.385 -5.893 1.00 57.72 86 ASP A CA 1
ATOM 617 C C . ASP A 1 86 ? -3.130 12.066 -4.395 1.00 57.72 86 ASP A C 1
ATOM 619 O O . ASP A 1 86 ? -2.114 11.668 -3.831 1.00 57.72 86 ASP A O 1
ATOM 623 N N . VAL A 1 87 ? -4.290 12.244 -3.755 1.00 66.88 87 VAL A N 1
ATOM 624 C CA . VAL A 1 87 ? -4.498 11.971 -2.328 1.00 66.88 87 VAL A CA 1
ATOM 625 C C . VAL A 1 87 ? -5.482 10.821 -2.204 1.00 66.88 87 VAL A C 1
ATOM 627 O O . VAL A 1 87 ? -6.642 10.952 -2.596 1.00 66.88 87 VAL A O 1
ATOM 630 N N . LEU A 1 88 ? -5.035 9.701 -1.642 1.00 78.25 88 LEU A N 1
ATOM 631 C CA . LEU A 1 88 ? -5.943 8.672 -1.147 1.00 78.25 88 LEU A CA 1
ATOM 632 C C . LEU A 1 88 ? -6.083 8.841 0.356 1.00 78.25 88 LEU A C 1
ATOM 634 O O . LEU A 1 88 ? -5.095 9.045 1.056 1.00 78.25 88 LEU A O 1
ATOM 638 N N . ILE A 1 89 ? -7.312 8.738 0.842 1.00 83.50 89 ILE A N 1
ATOM 639 C CA . ILE A 1 89 ? -7.591 8.657 2.270 1.00 83.50 89 ILE A CA 1
ATOM 640 C C . ILE A 1 89 ? -7.853 7.191 2.585 1.00 83.50 89 ILE A C 1
ATOM 642 O O . ILE A 1 89 ? -8.611 6.552 1.856 1.00 83.50 89 ILE A O 1
ATOM 646 N N . LEU A 1 90 ? -7.202 6.671 3.624 1.00 84.38 90 LEU A N 1
ATOM 647 C CA . LEU A 1 90 ? -7.523 5.368 4.196 1.00 84.38 90 LEU A CA 1
ATOM 648 C C . LEU A 1 90 ? -7.959 5.546 5.646 1.00 84.38 90 LEU A C 1
ATOM 650 O O . LEU A 1 90 ? -7.222 6.125 6.445 1.00 84.38 90 LEU A O 1
ATOM 654 N N . SER A 1 91 ? -9.117 5.001 5.981 1.00 86.75 91 SER A N 1
ATOM 655 C CA . SER A 1 91 ? -9.619 4.906 7.348 1.00 86.75 91 SER A CA 1
ATOM 656 C C . SER A 1 91 ? -9.100 3.655 8.058 1.00 86.75 91 SER A C 1
ATOM 658 O O . SER A 1 91 ? -8.530 2.746 7.448 1.00 86.75 91 SER A O 1
ATOM 660 N N . GLU A 1 92 ? -9.321 3.579 9.372 1.00 87.12 92 GLU A N 1
ATOM 661 C CA . GLU A 1 92 ? -9.042 2.376 10.159 1.00 87.12 92 GLU A CA 1
ATOM 662 C C . GLU A 1 92 ? -9.639 1.111 9.515 1.00 87.12 92 GLU A C 1
ATOM 664 O O . GLU A 1 92 ? -10.816 1.053 9.159 1.00 87.12 92 GLU A O 1
ATOM 669 N N . GLY A 1 93 ? -8.811 0.072 9.376 1.00 82.06 93 GLY A N 1
ATOM 670 C CA . GLY A 1 93 ? -9.191 -1.201 8.769 1.00 82.06 93 GLY A CA 1
ATOM 671 C C . GLY A 1 93 ? -9.065 -1.239 7.246 1.00 82.06 93 GLY A C 1
ATOM 672 O O . GLY A 1 93 ? -9.069 -2.334 6.674 1.00 82.06 93 GLY A O 1
ATOM 673 N N . GLU A 1 94 ? -8.894 -0.094 6.583 1.00 84.50 94 GLU A N 1
ATOM 674 C CA . GLU A 1 94 ? -8.695 -0.042 5.141 1.00 84.50 94 GLU A CA 1
ATOM 675 C C . GLU A 1 94 ? -7.258 -0.390 4.744 1.00 84.50 94 GLU A C 1
ATOM 677 O O . GLU A 1 94 ? -6.293 -0.277 5.512 1.00 84.50 94 GLU A O 1
ATOM 682 N N . CYS A 1 95 ? -7.115 -0.863 3.509 1.00 85.81 95 CYS A N 1
ATOM 683 C CA . CYS A 1 95 ? -5.827 -1.211 2.942 1.00 85.81 95 CYS A CA 1
ATOM 684 C C . CYS A 1 95 ? -5.759 -0.858 1.461 1.00 85.81 95 CYS A C 1
ATOM 686 O O . CYS A 1 95 ? -6.761 -0.844 0.746 1.00 85.81 95 CYS A O 1
ATOM 688 N N . LEU A 1 96 ? -4.539 -0.607 1.010 1.00 85.19 96 LEU A N 1
ATOM 689 C CA . LEU A 1 96 ? -4.208 -0.300 -0.366 1.00 85.19 96 LEU A CA 1
ATOM 690 C C . LEU A 1 96 ? -2.968 -1.090 -0.747 1.00 85.19 96 LEU A C 1
ATOM 692 O O . LEU A 1 96 ? -1.964 -1.031 -0.046 1.00 85.19 96 LEU A O 1
ATOM 696 N N . ALA A 1 97 ? -3.008 -1.761 -1.890 1.00 86.19 97 ALA A N 1
ATOM 697 C CA . ALA A 1 97 ? -1.822 -2.269 -2.562 1.00 86.19 97 ALA A CA 1
ATOM 698 C C . ALA A 1 97 ? -1.753 -1.727 -3.989 1.00 86.19 97 ALA A C 1
ATOM 700 O O . ALA A 1 97 ? -2.701 -1.859 -4.765 1.00 86.19 97 ALA A O 1
ATOM 701 N N . VAL A 1 98 ? -0.631 -1.120 -4.350 1.00 81.88 98 VAL A N 1
ATOM 702 C CA . VAL A 1 98 ? -0.451 -0.443 -5.629 1.00 81.88 98 VAL A CA 1
ATOM 703 C C . VAL A 1 98 ? 0.937 -0.719 -6.190 1.00 81.88 98 VAL A C 1
ATOM 705 O O . VAL A 1 98 ? 1.948 -0.676 -5.488 1.00 81.88 98 VAL A O 1
ATOM 708 N N . LYS A 1 99 ? 0.975 -1.015 -7.489 1.00 83.50 99 LYS A N 1
ATOM 709 C CA . LYS A 1 99 ? 2.213 -1.036 -8.261 1.00 83.50 99 LYS A CA 1
ATOM 710 C C . LYS A 1 99 ? 2.539 0.390 -8.686 1.00 83.50 99 LYS A C 1
ATOM 712 O O . LYS A 1 99 ? 1.708 1.052 -9.302 1.00 83.50 99 LYS A O 1
ATOM 717 N N . LEU A 1 100 ? 3.754 0.818 -8.391 1.00 80.25 100 LEU A N 1
ATOM 718 C CA . LEU A 1 100 ? 4.280 2.123 -8.752 1.00 80.25 100 LEU A CA 1
ATOM 719 C C . LEU A 1 100 ? 5.142 1.984 -10.015 1.00 80.25 100 LEU A C 1
ATOM 721 O O . LEU A 1 100 ? 5.646 0.901 -10.323 1.00 80.25 100 LEU A O 1
ATOM 725 N N . ASN A 1 101 ? 5.264 3.060 -10.792 1.00 77.56 101 ASN A N 1
ATOM 726 C CA . ASN A 1 101 ? 6.125 3.079 -11.972 1.00 77.56 101 ASN A CA 1
ATOM 727 C C . ASN A 1 101 ? 7.251 4.104 -11.771 1.00 77.56 101 ASN A C 1
ATOM 729 O O . ASN A 1 101 ? 7.085 5.262 -12.163 1.00 77.56 101 ASN A O 1
ATOM 733 N N . PRO A 1 102 ? 8.402 3.692 -11.212 1.00 68.75 102 PRO A N 1
ATOM 734 C CA . PRO A 1 102 ? 9.512 4.603 -10.923 1.00 68.75 102 PRO A CA 1
ATOM 735 C C . PRO A 1 102 ? 10.140 5.196 -12.193 1.00 68.75 102 PRO A C 1
ATOM 737 O O . PRO A 1 102 ? 10.862 6.182 -12.126 1.00 68.75 102 PRO A O 1
ATOM 740 N N . SER A 1 103 ? 9.878 4.613 -13.372 1.00 69.81 103 SER A N 1
ATOM 741 C CA . SER A 1 103 ? 10.331 5.181 -14.651 1.00 69.81 103 SER A CA 1
ATOM 742 C C . SER A 1 103 ? 9.531 6.420 -15.062 1.00 69.81 103 SER A C 1
ATOM 744 O O . SER A 1 103 ? 9.977 7.168 -15.927 1.00 69.81 103 SER A O 1
ATOM 746 N N . VAL A 1 104 ? 8.339 6.609 -14.487 1.00 63.19 104 VAL A N 1
ATOM 747 C CA . VAL A 1 104 ? 7.477 7.777 -14.718 1.00 63.19 104 VAL A CA 1
ATOM 748 C C . VAL A 1 104 ? 7.659 8.798 -13.601 1.00 63.19 104 VAL A C 1
ATOM 750 O O . VAL A 1 104 ? 7.745 9.987 -13.890 1.00 63.19 104 VAL A O 1
ATOM 753 N N . ASP A 1 105 ? 7.772 8.334 -12.357 1.00 62.34 105 ASP A N 1
ATOM 754 C CA . ASP A 1 105 ? 8.088 9.178 -11.208 1.00 62.34 105 ASP A CA 1
ATOM 755 C C . ASP A 1 105 ? 9.052 8.435 -10.257 1.00 62.34 105 ASP A C 1
ATOM 757 O O . ASP A 1 105 ? 8.623 7.580 -9.477 1.00 62.34 105 ASP A O 1
ATOM 761 N N . PRO A 1 106 ? 10.372 8.689 -10.345 1.00 57.19 106 PRO A N 1
ATOM 762 C CA . PRO A 1 106 ? 11.373 8.023 -9.504 1.00 57.19 106 PRO A CA 1
ATOM 763 C C . PRO A 1 106 ? 11.310 8.482 -8.041 1.00 57.19 106 PRO A C 1
ATOM 765 O O . PRO A 1 106 ? 11.867 7.826 -7.156 1.00 57.19 106 PRO A O 1
ATOM 768 N N . ASP A 1 107 ? 10.611 9.586 -7.791 1.00 54.16 107 ASP A N 1
ATOM 769 C CA . ASP A 1 107 ? 10.560 10.293 -6.527 1.00 54.16 107 ASP A CA 1
ATOM 770 C C . ASP A 1 107 ? 9.225 10.088 -5.816 1.00 54.16 107 ASP A C 1
ATOM 772 O O . ASP A 1 107 ? 8.954 10.862 -4.916 1.00 54.16 107 ASP A O 1
ATOM 776 N N . ILE A 1 108 ? 8.400 9.085 -6.155 1.00 58.16 108 ILE A N 1
ATOM 777 C CA . ILE A 1 108 ? 7.101 8.867 -5.487 1.00 58.16 108 ILE A CA 1
ATOM 778 C C . ILE A 1 108 ? 7.282 8.868 -3.960 1.00 58.16 108 ILE A C 1
ATOM 780 O O . ILE A 1 108 ? 7.687 7.865 -3.364 1.00 58.16 108 ILE A O 1
ATOM 784 N N . TYR A 1 109 ? 6.984 10.004 -3.319 1.00 61.75 109 TYR A N 1
ATOM 785 C CA . TYR A 1 109 ? 7.046 10.145 -1.878 1.00 61.75 109 TYR A CA 1
ATOM 786 C C . TYR A 1 109 ? 5.717 9.672 -1.353 1.00 61.75 109 TYR A C 1
ATOM 788 O O . TYR A 1 109 ? 4.744 10.421 -1.333 1.00 61.75 109 TYR A O 1
ATOM 796 N N . VAL A 1 110 ? 5.701 8.438 -0.862 1.00 63.09 110 VAL A N 1
ATOM 797 C CA . VAL A 1 110 ? 4.591 7.985 -0.037 1.00 63.09 110 VAL A CA 1
ATOM 798 C C . VAL A 1 110 ? 4.706 8.709 1.296 1.00 63.09 110 VAL A C 1
ATOM 800 O O . VAL A 1 110 ? 5.478 8.312 2.175 1.00 63.09 110 VAL A O 1
ATOM 803 N N . THR A 1 111 ? 3.981 9.818 1.406 1.00 67.06 111 THR A N 1
ATOM 804 C CA . THR A 1 111 ? 3.822 10.535 2.666 1.00 67.06 111 THR A CA 1
ATOM 805 C C . THR A 1 111 ? 2.537 10.061 3.295 1.00 67.06 111 THR A C 1
ATOM 807 O O . THR A 1 111 ? 1.473 10.200 2.698 1.00 67.06 111 THR A O 1
ATOM 810 N N . ILE A 1 112 ? 2.656 9.515 4.498 1.00 65.00 112 ILE A N 1
ATOM 811 C CA . ILE A 1 112 ? 1.509 9.256 5.354 1.00 65.00 112 ILE A CA 1
ATOM 812 C C . ILE A 1 112 ? 1.402 10.438 6.307 1.00 65.00 112 ILE A C 1
ATOM 814 O O . ILE A 1 112 ? 2.370 10.731 7.011 1.00 65.00 112 ILE A O 1
ATOM 818 N N . SER A 1 113 ? 0.258 11.114 6.329 1.00 65.94 113 SER A N 1
ATOM 819 C CA . SER A 1 113 ? -0.051 12.129 7.340 1.00 65.94 113 SER A CA 1
ATOM 820 C C . SER A 1 113 ? -1.301 11.733 8.116 1.00 65.94 113 SER A C 1
ATOM 822 O O . SER A 1 113 ? -2.316 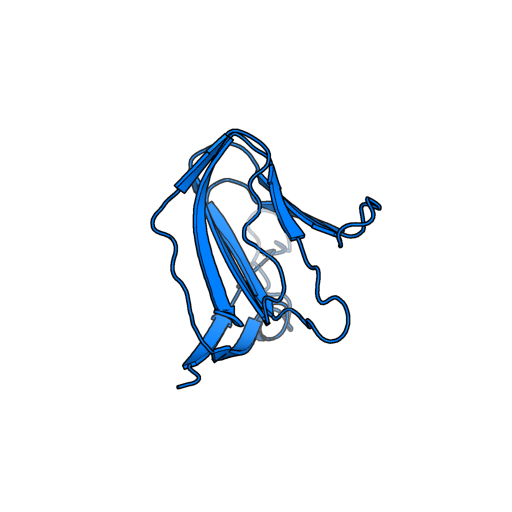11.404 7.504 1.00 65.94 113 SER A O 1
ATOM 824 N N . GLY A 1 114 ? -1.215 11.775 9.443 1.00 68.38 114 GLY A N 1
ATOM 825 C CA . GLY A 1 114 ? -2.276 11.375 10.366 1.00 68.38 114 GLY A CA 1
ATOM 826 C C . GLY A 1 114 ? -1.695 10.936 11.711 1.00 68.38 114 GLY A C 1
ATOM 827 O O . GLY A 1 114 ? -0.478 11.028 11.921 1.00 68.38 114 GLY A O 1
ATOM 828 N N . THR A 1 115 ? -2.564 10.457 12.603 1.00 80.00 115 THR A N 1
ATOM 829 C CA . THR A 1 115 ? -2.170 9.823 13.870 1.00 80.00 115 THR A CA 1
ATOM 830 C C . THR A 1 115 ? -2.737 8.411 13.919 1.00 80.00 115 THR A C 1
ATOM 832 O O . THR A 1 115 ? -3.834 8.183 14.428 1.00 80.00 115 THR A O 1
ATOM 835 N N . SER A 1 116 ? -1.995 7.454 13.362 1.00 86.38 116 SER A N 1
ATOM 836 C CA . SER A 1 116 ? -2.505 6.090 13.173 1.00 86.38 116 SER A CA 1
ATOM 837 C C . SER A 1 116 ? -1.383 5.066 13.259 1.00 86.38 116 SER A C 1
ATOM 839 O O . SER A 1 116 ? -0.219 5.348 12.973 1.00 86.38 116 SER A O 1
ATOM 841 N N . THR A 1 117 ? -1.737 3.849 13.655 1.00 89.94 117 THR A N 1
ATOM 842 C CA . THR A 1 117 ? -0.851 2.691 13.545 1.00 89.94 117 THR A CA 1
ATOM 843 C C . THR A 1 117 ? -1.060 2.066 12.181 1.00 89.94 117 THR A C 1
ATOM 845 O O . THR A 1 117 ? -2.182 1.697 11.831 1.00 89.94 117 THR A O 1
ATOM 848 N N . VAL A 1 118 ? 0.014 1.933 11.413 1.00 88.50 118 VAL A N 1
ATOM 849 C CA . VAL A 1 118 ? -0.023 1.362 10.067 1.00 88.50 118 VAL A CA 1
ATOM 850 C C . VAL A 1 118 ? 0.963 0.216 9.947 1.00 88.50 118 VAL A C 1
ATOM 852 O O . VAL A 1 118 ? 2.005 0.193 10.598 1.00 88.50 118 VAL A O 1
ATOM 855 N N . GLU A 1 119 ? 0.659 -0.719 9.065 1.00 89.56 119 GLU A N 1
ATOM 856 C CA . GLU A 1 119 ? 1.612 -1.702 8.565 1.00 89.56 119 GLU A CA 1
ATOM 857 C C . GLU A 1 119 ? 1.771 -1.478 7.068 1.00 89.56 119 GLU A C 1
ATOM 859 O O . GLU A 1 119 ? 0.787 -1.251 6.360 1.00 89.56 119 GLU A O 1
ATOM 864 N N . TYR A 1 120 ? 3.006 -1.516 6.575 1.00 86.81 120 TYR A N 1
ATOM 865 C CA . TYR A 1 120 ? 3.264 -1.341 5.155 1.00 86.81 120 TYR A CA 1
ATOM 866 C C . TYR A 1 120 ? 4.376 -2.253 4.639 1.00 86.81 120 TYR A C 1
ATOM 868 O O . TYR A 1 120 ? 5.283 -2.670 5.361 1.00 86.81 120 TYR A O 1
ATOM 876 N N . PHE A 1 121 ? 4.299 -2.535 3.345 1.00 87.69 121 PHE A N 1
ATOM 877 C CA . PHE A 1 121 ? 5.216 -3.355 2.574 1.00 87.69 121 PHE A CA 1
ATOM 878 C C . PHE A 1 121 ? 5.664 -2.535 1.373 1.00 87.69 121 PHE A C 1
ATOM 880 O O . PHE A 1 121 ? 4.831 -1.976 0.661 1.00 87.69 121 PHE A O 1
ATOM 887 N N . THR A 1 122 ? 6.966 -2.476 1.120 1.00 85.38 122 THR A N 1
ATOM 888 C CA . THR A 1 122 ? 7.495 -1.821 -0.082 1.00 85.38 122 THR A CA 1
ATOM 889 C C . THR A 1 122 ? 8.566 -2.6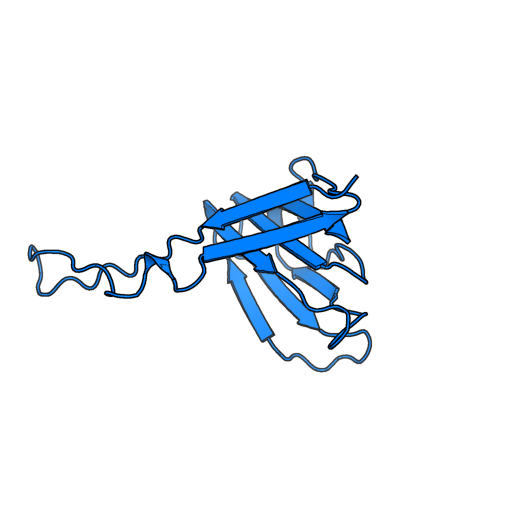61 -0.737 1.00 85.38 122 THR A C 1
ATOM 891 O O . THR A 1 122 ? 9.178 -3.509 -0.095 1.00 85.38 122 THR A O 1
ATOM 894 N N . GLY A 1 123 ? 8.841 -2.401 -2.005 1.00 83.50 123 GLY A N 1
ATOM 895 C CA . GLY A 1 123 ? 10.081 -2.861 -2.611 1.00 83.50 123 GLY A CA 1
ATOM 896 C C . GLY A 1 123 ? 10.440 -2.054 -3.845 1.00 83.50 123 GLY A C 1
ATOM 897 O O . GLY A 1 123 ? 9.776 -1.058 -4.145 1.00 83.50 123 GLY A O 1
ATOM 898 N N . THR A 1 124 ? 11.527 -2.462 -4.488 1.00 82.19 124 THR A N 1
ATOM 899 C CA . THR A 1 124 ? 12.182 -1.790 -5.617 1.00 82.19 124 THR A CA 1
ATOM 900 C C . THR A 1 124 ? 12.395 -2.770 -6.774 1.00 82.19 124 THR A C 1
ATOM 902 O O . THR A 1 124 ? 11.764 -3.853 -6.779 1.00 82.19 124 THR A O 1
#

Foldseek 3Di:
DWDKDWFQQQPFPQDAPDVVGHTDGDPCSRVPQTDMDTFPPKDKDDWDWDDFKDWPFFQWQKKKKAFQDFAKKWWFQDAPPDDGDDIDIDGHGHMHIDGDDCVVPRRRTGIIGHGTTMIMMIGD

Sequence (124 aa):
MADKIIYKNHCTPQEQVSVNGRYYLDGDCGRKLTGSAVISGLTTSAPVIITGNTAIGTGKDFLSIKVISGDDILISFDGSGGGAKDVLILSEGECLAVKLNPSVDPDIYVTISGTSTVEYFTGT

pLDDT: mean 74.86, std 10.92, range [50.94, 90.06]